Protein AF-A0A238BLJ9-F1 (afdb_monomer)

Organism: NCBI:txid387005

Nearest PDB structures (foldseek):
  8j5v-assembly1_A  TM=7.561E-01  e=6.982E-02  Pseudomonas putida

InterPro domains:
  IPR012338 Beta-lactamase/transpeptidase-like [G3DSA:3.40.710.10] (14-146)
  IPR052907 Beta-lactamase/esterase domain-containing protein [PTHR43319] (34-142)

Mean predicted aligned error: 8.75 Å

Structure (mmCIF, N/CA/C/O backbone):
data_AF-A0A238BLJ9-F1
#
_entry.id   AF-A0A238BLJ9-F1
#
loop_
_atom_site.group_PDB
_atom_site.id
_atom_site.type_symbol
_atom_site.label_atom_id
_atom_site.label_alt_id
_atom_site.label_comp_id
_atom_site.label_asym_id
_atom_site.label_entity_id
_atom_site.label_seq_id
_atom_site.pdbx_PDB_ins_code
_atom_site.Cartn_x
_atom_site.Cartn_y
_atom_site.Cartn_z
_atom_site.occupancy
_atom_site.B_iso_or_equiv
_atom_site.auth_seq_id
_atom_site.auth_comp_id
_atom_site.auth_asym_id
_atom_site.auth_atom_id
_atom_site.pdbx_PDB_model_num
ATOM 1 N N . MET A 1 1 ? -9.037 8.931 -10.409 1.00 35.78 1 MET A N 1
ATOM 2 C CA . MET A 1 1 ? -8.087 9.901 -11.003 1.00 35.78 1 MET A CA 1
ATOM 3 C C . MET A 1 1 ? -8.422 11.305 -10.537 1.00 35.78 1 MET A C 1
ATOM 5 O O . MET A 1 1 ? -7.551 11.908 -9.943 1.00 35.78 1 MET A O 1
ATOM 9 N N . LEU A 1 2 ? -9.664 11.771 -10.704 1.00 27.52 2 LEU A N 1
ATOM 10 C CA . LEU A 1 2 ? -10.089 13.078 -10.198 1.00 27.52 2 LEU A CA 1
ATOM 11 C C . LEU A 1 2 ? -10.015 13.160 -8.669 1.00 27.52 2 LEU A C 1
ATOM 13 O O . LEU A 1 2 ? -9.279 13.994 -8.208 1.00 27.52 2 LEU A O 1
ATOM 17 N N . GLU A 1 3 ? -10.591 12.246 -7.888 1.00 32.53 3 GLU A N 1
ATOM 18 C CA . GLU A 1 3 ? -10.580 12.318 -6.405 1.00 32.53 3 GLU A CA 1
ATOM 19 C C . GLU A 1 3 ? -9.177 12.398 -5.758 1.00 32.53 3 GLU A C 1
ATOM 21 O O . GLU A 1 3 ? -8.912 13.293 -4.966 1.00 32.53 3 GLU A O 1
ATOM 26 N N . PHE A 1 4 ? -8.232 11.523 -6.134 1.00 39.78 4 PHE A N 1
ATOM 27 C CA . PHE A 1 4 ? -6.847 11.562 -5.626 1.00 39.78 4 PHE A CA 1
ATOM 28 C C . PHE A 1 4 ? -6.090 12.803 -6.114 1.00 39.78 4 PHE A C 1
ATOM 30 O O . PHE A 1 4 ? -5.387 13.434 -5.337 1.00 39.78 4 PHE A O 1
ATOM 37 N N . ILE A 1 5 ? -6.269 13.193 -7.382 1.00 38.59 5 ILE A N 1
ATOM 38 C CA . ILE A 1 5 ? -5.694 14.436 -7.909 1.00 38.59 5 ILE A CA 1
ATOM 39 C C . ILE A 1 5 ? -6.355 15.647 -7.246 1.00 38.59 5 ILE A C 1
ATOM 41 O O . ILE A 1 5 ? -5.653 16.585 -6.947 1.00 38.59 5 ILE A O 1
ATOM 45 N N . TYR A 1 6 ? -7.646 15.635 -6.927 1.00 38.16 6 TYR A N 1
ATOM 46 C CA . TYR A 1 6 ? -8.362 16.714 -6.244 1.00 38.16 6 TYR A CA 1
ATOM 47 C C . TYR A 1 6 ? -7.928 16.834 -4.787 1.00 38.16 6 TYR A C 1
ATOM 49 O O . TYR A 1 6 ? -7.754 17.946 -4.307 1.00 38.16 6 TYR A O 1
ATOM 57 N N . HIS A 1 7 ? -7.687 15.719 -4.098 1.00 42.75 7 HIS A N 1
ATOM 58 C CA . HIS A 1 7 ? -7.166 15.737 -2.733 1.00 42.75 7 HIS A CA 1
ATOM 59 C C . HIS A 1 7 ? -5.691 16.174 -2.681 1.00 42.75 7 HIS A C 1
ATOM 61 O O . HIS A 1 7 ? -5.266 16.789 -1.708 1.00 42.75 7 HIS A O 1
ATOM 67 N N . PHE A 1 8 ? -4.925 15.885 -3.738 1.00 38.62 8 PHE A N 1
ATOM 68 C CA . PHE A 1 8 ? -3.507 16.234 -3.885 1.00 38.62 8 PHE A CA 1
ATOM 69 C C . PHE A 1 8 ? -3.300 17.667 -4.436 1.00 38.62 8 PHE A C 1
ATOM 71 O O . PHE A 1 8 ? -2.389 18.378 -4.020 1.00 38.62 8 PHE A O 1
ATOM 78 N N . VAL A 1 9 ? -4.172 18.131 -5.341 1.00 39.28 9 VAL A N 1
ATOM 79 C CA . VAL A 1 9 ? -4.221 19.492 -5.921 1.00 39.28 9 VAL A CA 1
ATOM 80 C C . VAL A 1 9 ? -4.888 20.466 -4.950 1.00 39.28 9 VAL A C 1
ATOM 82 O O . VAL A 1 9 ? -4.384 21.566 -4.745 1.00 39.28 9 VAL A O 1
ATOM 85 N N . GLY A 1 10 ? -5.997 20.066 -4.324 1.00 39.25 10 GLY A N 1
ATOM 86 C CA . GLY A 1 10 ? -6.790 20.897 -3.414 1.00 39.25 10 GLY A CA 1
ATOM 87 C C . GLY A 1 10 ? -6.125 21.163 -2.063 1.00 39.25 10 GLY A C 1
ATOM 88 O O . GLY A 1 10 ? -6.484 22.124 -1.393 1.00 39.25 10 GLY A O 1
ATOM 89 N N . SER A 1 11 ? -5.121 20.367 -1.679 1.00 49.69 11 SER A N 1
ATOM 90 C CA . SER A 1 11 ? -4.314 20.582 -0.471 1.00 49.69 11 SER A CA 1
ATOM 91 C C . SER A 1 11 ? -3.152 21.569 -0.667 1.00 49.69 11 SER A C 1
ATOM 93 O O . SER A 1 11 ? -2.388 21.796 0.268 1.00 49.69 11 SER A O 1
ATOM 95 N N . GLY A 1 12 ? -2.960 22.118 -1.878 1.00 43.06 12 GLY A N 1
ATOM 96 C CA . GLY A 1 12 ? -1.780 22.925 -2.225 1.00 43.06 12 GLY A CA 1
ATOM 97 C C . GLY A 1 12 ? -0.482 22.111 -2.345 1.00 43.06 12 GLY A C 1
ATOM 98 O O . GLY A 1 12 ? 0.567 22.658 -2.687 1.00 43.06 12 GLY A O 1
ATOM 99 N N . GLN A 1 13 ? -0.542 20.791 -2.131 1.00 49.66 13 GLN A N 1
ATOM 100 C CA . GLN A 1 13 ? 0.622 19.910 -2.167 1.00 49.66 13 GLN A CA 1
ATOM 101 C C . GLN A 1 13 ? 1.120 19.627 -3.581 1.00 49.66 13 GLN A C 1
ATOM 103 O O . GLN A 1 13 ? 2.263 19.222 -3.715 1.00 49.66 13 GLN A O 1
ATOM 108 N N . VAL A 1 14 ? 0.336 19.870 -4.638 1.00 44.25 14 VAL A N 1
ATOM 109 C CA . VAL A 1 14 ? 0.861 19.807 -6.013 1.00 44.25 14 VAL A CA 1
ATOM 110 C C . VAL A 1 14 ? 1.875 20.903 -6.268 1.00 44.25 14 VAL A C 1
ATOM 112 O O . VAL A 1 14 ? 2.898 20.591 -6.854 1.00 44.25 14 VAL A O 1
ATOM 115 N N . PHE A 1 15 ? 1.652 22.136 -5.801 1.00 43.22 15 PHE A N 1
ATOM 116 C CA . PHE A 1 15 ? 2.643 23.195 -5.982 1.00 43.22 15 PHE A CA 1
ATOM 117 C C . PHE A 1 15 ? 3.881 22.911 -5.136 1.00 43.22 15 PHE A C 1
ATOM 119 O O . PHE A 1 15 ? 4.967 22.959 -5.677 1.00 43.22 15 PHE A O 1
ATOM 126 N N . GLU A 1 16 ? 3.746 22.494 -3.874 1.00 43.78 16 GLU A N 1
ATOM 127 C CA . GLU A 1 16 ? 4.885 22.040 -3.055 1.00 43.78 16 GLU A CA 1
ATOM 128 C C . GLU A 1 16 ? 5.606 20.832 -3.667 1.00 43.78 16 GLU A C 1
ATOM 130 O O . GLU A 1 16 ? 6.827 20.841 -3.748 1.00 43.78 16 GLU A O 1
ATOM 135 N N . PHE A 1 17 ? 4.886 19.818 -4.153 1.00 46.88 17 PHE A N 1
ATOM 136 C CA . PHE A 1 17 ? 5.462 18.642 -4.799 1.00 46.88 17 PHE A CA 1
ATOM 137 C C . PHE A 1 17 ? 6.161 19.038 -6.090 1.00 46.88 17 PHE A C 1
ATOM 139 O O . PHE A 1 17 ? 7.315 18.687 -6.235 1.00 46.88 17 PHE A O 1
ATOM 146 N N . THR A 1 18 ? 5.549 19.814 -6.992 1.00 46.19 18 THR A N 1
ATOM 147 C CA . THR A 1 18 ? 6.181 20.241 -8.251 1.00 46.19 18 THR A CA 1
ATOM 148 C C . THR A 1 18 ? 7.288 21.272 -8.036 1.00 46.19 18 THR A C 1
ATOM 150 O O . THR A 1 18 ? 8.287 21.215 -8.735 1.00 46.19 18 THR A O 1
ATOM 153 N N . TRP A 1 19 ? 7.167 22.178 -7.064 1.00 42.72 19 TRP A N 1
ATOM 154 C CA . TRP A 1 19 ? 8.144 23.225 -6.728 1.00 42.72 19 TRP A CA 1
ATOM 155 C C . TRP A 1 19 ? 9.354 22.654 -5.983 1.00 42.72 19 TRP A C 1
ATOM 157 O O . TRP A 1 19 ? 10.489 22.880 -6.403 1.00 42.72 19 TRP A O 1
ATOM 167 N N . HIS A 1 20 ? 9.144 21.799 -4.973 1.00 46.34 20 HIS A N 1
ATOM 168 C CA . HIS A 1 20 ? 10.217 20.974 -4.406 1.00 46.34 20 HIS A CA 1
ATOM 169 C C . HIS A 1 20 ? 10.755 19.970 -5.424 1.00 46.34 20 HIS A C 1
ATOM 171 O O . HIS A 1 20 ? 11.937 19.633 -5.363 1.00 46.34 20 HIS A O 1
ATOM 177 N N . CYS A 1 21 ? 9.932 19.557 -6.397 1.00 46.94 21 CYS A N 1
ATOM 178 C CA . CYS A 1 21 ? 10.388 18.753 -7.518 1.00 46.94 21 CYS A CA 1
ATOM 179 C C . CYS A 1 21 ? 11.174 19.540 -8.589 1.00 46.94 21 CYS A C 1
ATOM 181 O O . CYS A 1 21 ? 11.812 18.943 -9.453 1.00 46.94 21 CYS A O 1
ATOM 183 N N . SER A 1 22 ? 11.159 20.869 -8.553 1.00 44.16 22 SER A N 1
ATOM 184 C CA . SER A 1 22 ? 11.834 21.707 -9.553 1.00 44.16 22 SER A CA 1
ATOM 185 C C . SER A 1 22 ? 13.120 22.334 -9.013 1.00 44.16 22 SER A C 1
ATOM 187 O O . SER A 1 22 ? 14.009 22.677 -9.788 1.00 44.16 22 SER A O 1
ATOM 189 N N . ILE A 1 23 ? 13.254 22.466 -7.689 1.00 51.28 23 ILE A N 1
ATOM 190 C CA . ILE A 1 23 ? 14.384 23.151 -7.055 1.00 51.28 23 ILE A CA 1
ATOM 191 C C . ILE A 1 23 ? 15.409 22.122 -6.563 1.00 51.28 23 ILE A C 1
ATOM 193 O O . ILE A 1 23 ? 15.264 21.441 -5.548 1.00 51.28 23 ILE A O 1
ATOM 197 N N . SER A 1 24 ? 16.464 22.008 -7.360 1.00 53.12 24 SER A N 1
ATOM 198 C CA . SER A 1 24 ? 17.632 21.149 -7.218 1.00 53.12 24 SER A CA 1
ATOM 199 C C . SER A 1 24 ? 18.274 21.165 -5.820 1.00 53.12 24 SER A C 1
ATOM 201 O O . SER A 1 24 ? 18.918 22.141 -5.448 1.00 53.12 24 SER A O 1
ATOM 203 N N . TRP A 1 25 ? 18.144 20.048 -5.093 1.00 41.91 25 TRP A N 1
ATOM 204 C CA . TRP A 1 25 ? 19.128 19.457 -4.153 1.00 41.91 25 TRP A CA 1
ATOM 205 C C . TRP A 1 25 ? 18.571 18.158 -3.525 1.00 41.91 25 TRP A C 1
ATOM 207 O O . TRP A 1 25 ? 19.319 17.230 -3.232 1.00 41.91 25 TRP A O 1
ATOM 217 N N . PHE A 1 26 ? 17.241 18.048 -3.398 1.00 48.31 26 PHE A N 1
ATOM 218 C CA . PHE A 1 26 ? 16.541 16.958 -2.692 1.00 48.31 26 PHE A CA 1
ATOM 219 C C . PHE A 1 26 ? 16.329 15.652 -3.490 1.00 48.31 26 PHE A C 1
ATOM 221 O O . PHE A 1 26 ? 16.014 14.616 -2.912 1.00 48.31 26 PHE A O 1
ATOM 228 N N . PHE A 1 27 ? 16.550 15.645 -4.805 1.00 58.50 27 PHE A N 1
ATOM 229 C CA . PHE A 1 27 ? 16.214 14.503 -5.670 1.00 58.50 27 PHE A CA 1
ATOM 230 C C . PHE A 1 27 ? 17.138 13.310 -5.633 1.00 58.50 27 PHE A C 1
ATOM 232 O O . PHE A 1 27 ? 16.796 12.265 -6.188 1.00 58.50 27 PHE A O 1
ATOM 239 N N . ARG A 1 28 ? 18.331 13.458 -5.061 1.00 64.81 28 ARG A N 1
ATOM 240 C CA . ARG A 1 28 ? 19.365 12.444 -5.227 1.00 64.81 28 ARG A CA 1
ATOM 241 C C . ARG A 1 28 ? 18.893 11.093 -4.697 1.00 64.81 28 ARG A C 1
ATOM 243 O O . ARG A 1 28 ? 19.062 10.102 -5.394 1.00 64.81 28 ARG A O 1
ATOM 250 N N . GLU A 1 29 ? 18.252 11.059 -3.532 1.00 80.75 29 GLU A N 1
ATOM 251 C CA . GLU A 1 29 ? 17.821 9.802 -2.911 1.00 80.75 29 GLU A CA 1
ATOM 252 C C . GLU A 1 29 ? 16.541 9.233 -3.533 1.00 80.75 29 GLU A C 1
ATOM 254 O O . GLU A 1 29 ? 16.497 8.032 -3.792 1.00 80.75 29 GLU A O 1
ATOM 259 N N . PHE A 1 30 ? 15.548 10.064 -3.878 1.00 81.81 30 PHE A N 1
ATOM 260 C CA . PHE A 1 30 ? 14.359 9.594 -4.602 1.00 81.81 30 PHE A CA 1
ATOM 261 C C . PHE A 1 30 ? 14.736 9.000 -5.961 1.00 81.81 30 PHE A C 1
ATOM 263 O O . PHE A 1 30 ? 14.421 7.854 -6.268 1.00 81.81 30 PHE A O 1
ATOM 270 N N . HIS A 1 31 ? 15.496 9.756 -6.754 1.00 82.69 31 HIS A N 1
ATOM 271 C CA . HIS A 1 31 ? 15.934 9.332 -8.076 1.00 82.69 31 HIS A CA 1
ATOM 272 C C . HIS A 1 31 ? 16.853 8.104 -8.007 1.00 82.69 31 HIS A C 1
ATOM 274 O O . HIS A 1 31 ? 16.745 7.209 -8.843 1.00 82.69 31 HIS A O 1
ATOM 280 N N . LYS A 1 32 ? 17.758 8.024 -7.019 1.00 86.94 32 LYS A N 1
ATOM 281 C CA . LYS A 1 32 ? 18.550 6.806 -6.772 1.00 86.94 32 LYS A CA 1
ATOM 282 C C . LYS A 1 32 ? 17.649 5.614 -6.466 1.00 86.94 32 LYS A C 1
ATOM 284 O O . LYS A 1 32 ? 17.858 4.559 -7.050 1.00 86.94 32 LYS A O 1
ATOM 289 N N . SER A 1 33 ? 16.652 5.792 -5.602 1.00 86.81 33 SER A N 1
ATOM 290 C CA . SER A 1 33 ? 15.743 4.717 -5.184 1.00 86.81 33 SER A CA 1
ATOM 291 C C . SER A 1 33 ? 14.879 4.213 -6.337 1.00 86.81 33 SER A C 1
ATOM 293 O O . SER A 1 33 ? 14.652 3.018 -6.449 1.00 86.81 33 SER A O 1
ATOM 295 N N . LEU A 1 34 ? 14.464 5.093 -7.253 1.00 87.56 34 LEU A N 1
ATOM 296 C CA . LEU A 1 34 ? 13.739 4.686 -8.461 1.00 87.56 34 LEU A CA 1
ATOM 297 C C . LEU A 1 34 ? 14.618 3.960 -9.497 1.00 87.56 34 LEU A C 1
ATOM 299 O O . LEU A 1 34 ? 14.088 3.285 -10.379 1.00 87.56 34 LEU A O 1
ATOM 303 N N . ARG A 1 35 ? 15.946 4.119 -9.421 1.00 88.88 35 ARG A N 1
ATOM 304 C CA . ARG A 1 35 ? 16.914 3.555 -10.376 1.00 88.88 35 ARG A CA 1
ATOM 305 C C . ARG A 1 35 ? 17.633 2.306 -9.863 1.00 88.88 35 ARG A C 1
ATOM 307 O O . ARG A 1 35 ? 18.244 1.593 -10.656 1.00 88.88 35 ARG A O 1
ATOM 314 N N . TYR A 1 36 ? 17.645 2.077 -8.555 1.00 88.00 36 TYR A N 1
ATOM 315 C CA . TYR A 1 36 ? 18.423 1.017 -7.924 1.00 88.00 36 TYR A CA 1
ATOM 316 C C . TYR A 1 36 ? 17.512 -0.065 -7.316 1.00 88.00 36 TYR A C 1
ATOM 318 O O . TYR A 1 36 ? 16.591 0.281 -6.582 1.00 88.00 36 TYR A O 1
ATOM 326 N N . PRO A 1 37 ? 17.799 -1.362 -7.534 1.00 90.94 37 PRO A N 1
ATOM 327 C CA . PRO A 1 37 ? 18.839 -1.887 -8.418 1.00 90.94 37 PRO A CA 1
ATOM 328 C C . PRO A 1 37 ? 18.477 -1.683 -9.897 1.00 90.94 37 PRO A C 1
ATOM 330 O O . PRO A 1 37 ? 17.307 -1.574 -10.251 1.00 90.94 37 PRO A O 1
ATOM 333 N N . LEU A 1 38 ? 19.486 -1.644 -10.776 1.00 89.69 38 LEU A N 1
ATOM 334 C CA . LEU A 1 38 ? 19.289 -1.311 -12.198 1.00 89.69 38 LEU A CA 1
ATOM 335 C C . LEU A 1 38 ? 18.277 -2.226 -12.904 1.00 89.69 38 LEU A C 1
ATOM 337 O O . LEU A 1 38 ? 17.514 -1.754 -13.742 1.00 89.69 38 LEU A O 1
ATOM 341 N N . TRP A 1 39 ? 18.235 -3.505 -12.532 1.00 90.25 39 TRP A N 1
ATOM 342 C CA . TRP A 1 39 ? 17.309 -4.489 -13.095 1.00 90.25 39 TRP A CA 1
ATOM 343 C C . TRP A 1 39 ? 15.855 -4.335 -12.600 1.00 90.25 39 TRP A C 1
ATOM 345 O O . TRP A 1 39 ? 14.965 -4.944 -13.178 1.00 90.25 39 TRP A O 1
ATOM 355 N N . LEU A 1 40 ? 15.597 -3.487 -11.591 1.00 91.62 40 LEU A N 1
ATOM 356 C CA . LEU A 1 40 ? 14.260 -3.080 -11.118 1.00 91.62 40 LEU A CA 1
ATOM 357 C C . LEU A 1 40 ? 13.972 -1.586 -11.344 1.00 91.62 40 LEU A C 1
ATOM 359 O O . LEU A 1 40 ? 12.993 -1.049 -10.830 1.00 91.62 40 LEU A O 1
ATOM 363 N N . SER A 1 41 ? 14.814 -0.892 -12.109 1.00 92.25 41 SER A N 1
ATOM 364 C CA . SER A 1 41 ? 14.698 0.551 -12.319 1.00 92.25 41 SER A CA 1
ATOM 365 C C . SER A 1 41 ? 13.398 0.925 -13.040 1.00 92.25 41 SER A C 1
ATOM 367 O O . SER A 1 41 ? 13.229 0.648 -14.227 1.00 92.25 41 SER A O 1
ATOM 369 N N . VAL A 1 42 ? 12.499 1.629 -12.346 1.00 88.25 42 VAL A N 1
ATOM 370 C CA . VAL A 1 42 ? 11.200 2.074 -12.892 1.00 88.25 42 VAL A CA 1
ATOM 371 C C . VAL A 1 42 ? 11.299 3.34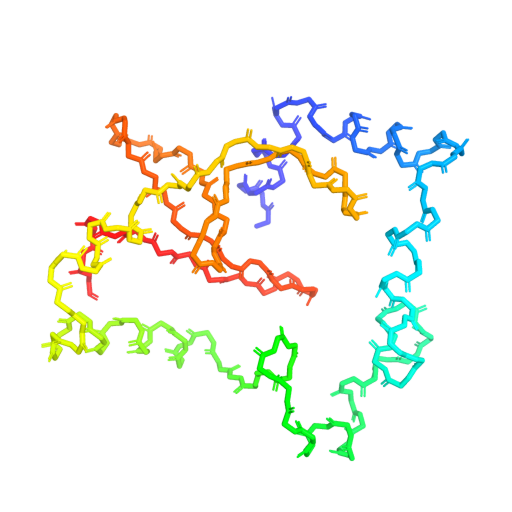3 -13.742 1.00 88.25 42 VAL A C 1
ATOM 373 O O . VAL A 1 42 ? 10.324 3.742 -14.372 1.00 88.25 42 VAL A O 1
ATOM 376 N N . ILE A 1 43 ? 12.480 3.966 -13.769 1.00 86.62 43 ILE A N 1
ATOM 377 C CA . ILE A 1 43 ? 12.809 5.121 -14.620 1.00 86.62 43 ILE A CA 1
ATOM 378 C C . ILE A 1 43 ? 13.649 4.732 -15.848 1.00 86.62 43 ILE A C 1
ATOM 380 O O . ILE A 1 43 ? 14.162 5.600 -16.555 1.00 86.62 43 ILE A O 1
ATOM 384 N N . SER A 1 44 ? 13.835 3.433 -16.091 1.00 85.44 44 SER A N 1
ATOM 385 C CA . SER A 1 44 ? 14.465 2.928 -17.313 1.00 85.44 44 SER A CA 1
ATOM 386 C C . SER A 1 44 ? 13.565 3.140 -18.535 1.00 85.44 44 SER A C 1
ATOM 388 O O . SER A 1 44 ? 12.359 3.335 -18.408 1.00 85.44 44 SER A O 1
ATOM 390 N N . ARG A 1 45 ? 14.148 3.083 -19.743 1.00 84.50 45 ARG A N 1
ATOM 391 C CA . ARG A 1 45 ? 13.380 3.174 -21.002 1.00 84.50 45 ARG A CA 1
ATOM 392 C C . ARG A 1 45 ? 12.332 2.071 -21.135 1.00 84.50 45 ARG A C 1
ATOM 394 O O . ARG A 1 45 ? 11.257 2.314 -21.668 1.00 84.50 45 ARG A O 1
ATOM 401 N N . GLU A 1 46 ? 12.663 0.878 -20.661 1.00 87.25 46 GLU A N 1
ATOM 402 C CA . GLU A 1 46 ? 11.782 -0.282 -20.666 1.00 87.25 46 GLU A CA 1
ATOM 403 C C . GLU A 1 46 ? 11.349 -0.598 -19.238 1.00 87.25 46 GLU A C 1
ATOM 405 O O . GLU A 1 46 ? 12.141 -0.486 -18.300 1.00 87.25 46 GLU A O 1
ATOM 410 N N . MET A 1 47 ? 10.083 -0.989 -19.075 1.00 89.38 47 MET A N 1
ATOM 411 C CA . MET A 1 47 ? 9.549 -1.386 -17.776 1.00 89.38 47 MET A CA 1
ATOM 412 C C . MET A 1 47 ? 10.159 -2.740 -17.375 1.00 89.38 47 MET A C 1
ATOM 414 O O . MET A 1 47 ? 9.838 -3.740 -18.023 1.00 89.38 47 MET A O 1
ATOM 418 N N . PRO A 1 48 ? 10.984 -2.818 -16.311 1.00 91.56 48 PRO A N 1
ATOM 419 C CA . PRO A 1 48 ? 11.699 -4.047 -15.948 1.00 91.56 48 PRO A CA 1
ATOM 420 C C . PRO A 1 48 ? 10.749 -5.207 -15.635 1.00 91.56 48 PRO A C 1
ATOM 422 O O . PRO A 1 48 ? 11.034 -6.356 -15.952 1.00 91.56 48 PRO A O 1
ATOM 425 N N . TYR A 1 49 ? 9.562 -4.896 -15.109 1.00 90.94 49 TYR A N 1
ATOM 426 C CA . TYR A 1 49 ? 8.514 -5.866 -14.791 1.00 90.94 49 TYR A CA 1
ATOM 427 C C . TYR A 1 49 ? 7.864 -6.513 -16.021 1.00 90.94 49 TYR A C 1
ATOM 429 O O . TYR A 1 49 ? 6.953 -7.323 -15.865 1.00 90.94 49 TYR A O 1
ATOM 437 N N . ASN A 1 50 ? 8.275 -6.159 -17.242 1.00 91.62 50 ASN A N 1
ATOM 438 C CA . ASN A 1 50 ? 7.877 -6.866 -18.458 1.00 91.62 50 ASN A CA 1
ATOM 439 C C . ASN A 1 50 ? 8.794 -8.045 -18.803 1.00 91.62 50 ASN A C 1
ATOM 441 O O . ASN A 1 50 ? 8.385 -8.886 -19.599 1.00 91.62 50 ASN A O 1
ATOM 445 N N . ASN A 1 51 ? 9.975 -8.144 -18.187 1.00 93.94 51 ASN A N 1
ATOM 446 C CA . ASN A 1 51 ? 10.867 -9.289 -18.345 1.00 93.94 51 ASN A CA 1
ATOM 447 C C . ASN A 1 51 ? 10.369 -10.480 -17.486 1.00 93.94 51 ASN A C 1
ATOM 449 O O . ASN A 1 51 ? 10.236 -10.318 -16.270 1.00 93.94 51 ASN A O 1
ATOM 453 N N . PRO A 1 52 ? 10.101 -11.667 -18.071 1.00 94.38 52 PRO A N 1
ATOM 454 C CA . PRO A 1 52 ? 9.737 -12.876 -17.327 1.00 94.38 52 PRO A CA 1
ATOM 455 C C . PRO A 1 52 ? 10.736 -13.263 -16.231 1.00 94.38 52 PRO A C 1
ATOM 457 O O . PRO A 1 52 ? 10.307 -13.552 -15.121 1.00 94.38 52 PRO A O 1
ATOM 460 N N . GLU A 1 53 ? 12.042 -13.158 -16.487 1.00 94.06 53 GLU A N 1
ATOM 461 C CA . GLU A 1 53 ? 13.085 -13.487 -15.501 1.00 94.06 53 GLU A CA 1
ATOM 462 C C . GLU A 1 53 ? 12.989 -12.587 -14.262 1.00 94.06 53 GLU A C 1
ATOM 464 O O . GLU A 1 53 ? 13.195 -13.023 -13.134 1.00 94.06 53 GLU A O 1
ATOM 469 N N . VAL A 1 54 ? 12.609 -11.318 -14.457 1.00 94.25 54 VAL A N 1
ATOM 470 C CA . VAL A 1 54 ? 12.375 -10.379 -13.352 1.00 94.25 54 VAL A CA 1
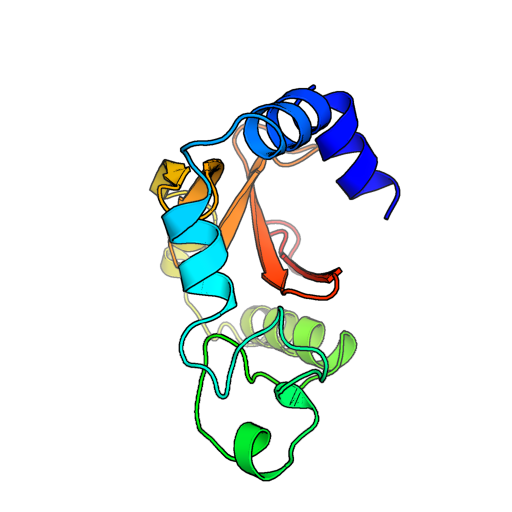ATOM 471 C C . VAL A 1 54 ? 11.114 -10.754 -12.575 1.00 94.25 54 VAL A C 1
ATOM 473 O O . VAL A 1 54 ? 11.098 -10.587 -11.363 1.00 94.25 54 VAL A O 1
ATOM 476 N N . ARG A 1 55 ? 10.066 -11.261 -13.238 1.00 93.69 55 ARG A N 1
ATOM 477 C CA . ARG A 1 55 ? 8.804 -11.670 -12.589 1.00 93.69 55 ARG A CA 1
ATOM 478 C C . ARG A 1 55 ? 8.929 -12.956 -11.776 1.00 93.69 55 ARG A C 1
ATOM 480 O O . ARG A 1 55 ? 8.153 -13.136 -10.846 1.00 93.69 55 ARG A O 1
ATOM 487 N N . GLU A 1 56 ? 9.854 -13.836 -12.143 1.00 93.31 56 GLU A N 1
ATOM 488 C CA . GLU A 1 56 ? 10.103 -15.100 -11.438 1.00 93.31 56 GLU A CA 1
ATOM 489 C C . GLU A 1 56 ? 10.820 -14.897 -10.095 1.00 93.31 56 GLU A C 1
ATOM 491 O O . GLU A 1 56 ? 10.770 -15.767 -9.228 1.00 93.31 56 GLU A O 1
ATOM 496 N N . MET A 1 57 ? 11.446 -13.736 -9.889 1.00 93.00 57 MET A N 1
ATOM 497 C CA . MET A 1 57 ? 12.098 -13.399 -8.628 1.00 93.00 57 MET A CA 1
ATOM 498 C C . MET A 1 57 ? 11.083 -13.152 -7.506 1.00 93.00 57 MET A C 1
ATOM 500 O O . MET A 1 57 ? 10.102 -12.423 -7.663 1.00 93.00 57 MET A O 1
ATOM 504 N N . GLU A 1 58 ? 11.368 -13.671 -6.314 1.00 91.25 58 GLU A N 1
ATOM 505 C CA . GLU A 1 58 ? 10.560 -13.388 -5.129 1.00 91.25 58 GLU A CA 1
ATOM 506 C C . GLU A 1 58 ? 10.876 -11.988 -4.577 1.00 91.25 58 GLU A C 1
ATOM 508 O O . GLU A 1 58 ? 11.899 -11.758 -3.931 1.00 91.25 58 GLU A O 1
ATOM 513 N N . ASN A 1 59 ? 9.983 -11.023 -4.821 1.00 91.94 59 ASN A N 1
ATOM 514 C CA . ASN A 1 59 ? 10.051 -9.699 -4.201 1.00 91.94 59 ASN A CA 1
ATOM 515 C C . ASN A 1 59 ? 8.656 -9.192 -3.815 1.00 91.94 59 ASN A C 1
ATOM 517 O O . ASN A 1 59 ? 7.896 -8.679 -4.641 1.00 91.94 59 ASN A O 1
ATOM 521 N N . VAL A 1 60 ? 8.356 -9.280 -2.520 1.00 92.19 60 VAL A N 1
ATOM 522 C CA . VAL A 1 60 ? 7.050 -8.919 -1.947 1.00 92.19 60 VAL A CA 1
ATOM 523 C C . VAL A 1 60 ? 6.738 -7.419 -1.990 1.00 92.19 60 VAL A C 1
ATOM 525 O O . VAL A 1 60 ? 5.586 -7.044 -1.798 1.00 92.19 60 VAL A O 1
ATOM 528 N N . ALA A 1 61 ? 7.726 -6.557 -2.254 1.00 90.25 61 ALA A N 1
ATOM 529 C CA . ALA A 1 61 ? 7.524 -5.110 -2.278 1.00 90.25 61 ALA A CA 1
ATOM 530 C C . ALA A 1 61 ? 6.982 -4.592 -3.622 1.00 90.25 61 ALA A C 1
ATOM 532 O O . ALA A 1 61 ? 6.263 -3.595 -3.635 1.00 90.25 61 ALA A O 1
ATOM 533 N N . VAL A 1 62 ? 7.340 -5.224 -4.751 1.00 90.31 62 VAL A N 1
ATOM 534 C CA . VAL A 1 62 ? 7.055 -4.666 -6.094 1.00 90.31 62 VAL A CA 1
ATOM 535 C C . VAL A 1 62 ? 6.620 -5.678 -7.161 1.00 90.31 62 VAL A C 1
ATOM 537 O O . VAL A 1 62 ? 6.089 -5.255 -8.184 1.00 90.31 62 VAL A O 1
ATOM 540 N N . LEU A 1 63 ? 6.806 -6.990 -6.956 1.00 93.56 63 LEU A N 1
ATOM 541 C CA . LEU A 1 63 ? 6.518 -8.020 -7.973 1.00 93.56 63 LEU A CA 1
ATOM 542 C C . LEU A 1 63 ? 5.187 -8.756 -7.759 1.00 93.56 63 LEU A C 1
ATOM 544 O O . LEU A 1 63 ? 4.929 -9.777 -8.390 1.00 93.56 63 LEU A O 1
ATOM 548 N N . GLY A 1 64 ? 4.312 -8.244 -6.892 1.00 91.94 64 GLY A N 1
ATOM 549 C CA . GLY A 1 64 ? 2.969 -8.796 -6.727 1.00 91.94 64 GLY A CA 1
ATOM 550 C C . GLY A 1 64 ? 2.150 -8.665 -8.016 1.00 91.94 64 GLY A C 1
ATOM 551 O O . GLY A 1 64 ? 1.821 -7.557 -8.435 1.00 91.94 64 GLY A O 1
ATOM 552 N N . ILE A 1 65 ? 1.785 -9.793 -8.631 1.00 92.06 65 ILE A N 1
ATOM 553 C CA . ILE A 1 65 ? 0.922 -9.831 -9.818 1.00 92.06 65 ILE A CA 1
ATOM 554 C C . ILE A 1 65 ? -0.477 -10.273 -9.397 1.00 92.06 65 ILE A C 1
ATOM 556 O O . ILE A 1 65 ? -0.669 -11.337 -8.813 1.00 92.06 65 ILE A O 1
ATOM 560 N N . GLY A 1 66 ? -1.479 -9.461 -9.722 1.00 92.62 66 GLY A N 1
ATOM 561 C CA . GLY A 1 66 ? -2.863 -9.766 -9.396 1.00 92.62 66 GLY A CA 1
ATOM 562 C C . GLY A 1 66 ? -3.854 -8.907 -10.166 1.00 92.62 66 GLY A C 1
ATOM 563 O O . GLY A 1 66 ? -3.494 -7.994 -10.906 1.00 92.62 66 GLY A O 1
ATOM 564 N N . THR A 1 67 ? -5.136 -9.207 -9.980 1.00 96.38 67 THR A N 1
ATOM 565 C CA . THR A 1 67 ? -6.237 -8.393 -10.505 1.00 96.38 67 THR A CA 1
ATOM 566 C C . THR A 1 67 ? -6.841 -7.556 -9.385 1.00 96.38 67 THR A C 1
ATOM 568 O O . THR A 1 67 ? -6.794 -7.950 -8.219 1.00 96.38 67 THR A O 1
ATOM 571 N N . ALA A 1 68 ? -7.491 -6.440 -9.727 1.00 95.81 68 ALA A N 1
ATOM 572 C CA . ALA A 1 68 ? -8.216 -5.629 -8.744 1.00 95.81 68 ALA A CA 1
ATOM 573 C C . ALA A 1 68 ? -9.249 -6.461 -7.957 1.00 95.81 68 ALA A C 1
ATOM 575 O O . ALA A 1 68 ? -9.361 -6.337 -6.740 1.00 95.81 68 ALA A O 1
ATOM 576 N N . ARG A 1 69 ? -9.951 -7.376 -8.645 1.00 96.38 69 ARG A N 1
ATOM 577 C CA . ARG A 1 69 ? -10.898 -8.314 -8.026 1.00 96.38 69 ARG A CA 1
ATOM 578 C C . ARG A 1 69 ? -10.202 -9.282 -7.071 1.00 96.38 69 ARG A C 1
ATOM 580 O O . ARG A 1 69 ? -10.708 -9.516 -5.982 1.00 96.38 69 ARG A O 1
ATOM 587 N N . GLY A 1 70 ? -9.061 -9.840 -7.474 1.00 96.56 70 GLY A N 1
ATOM 588 C CA . GLY A 1 70 ? -8.271 -10.735 -6.631 1.00 96.56 70 GLY A CA 1
ATOM 589 C C . GLY A 1 70 ? -7.828 -10.049 -5.342 1.00 96.56 70 GLY A C 1
ATOM 590 O O . GLY A 1 70 ? -8.045 -10.586 -4.262 1.00 96.56 70 GLY A O 1
ATOM 591 N N . LEU A 1 71 ? -7.303 -8.826 -5.448 1.00 94.25 71 LEU A N 1
ATOM 592 C CA . LEU A 1 71 ? -6.846 -8.065 -4.288 1.00 94.25 71 LEU A CA 1
ATOM 593 C C . LEU A 1 71 ? -8.002 -7.694 -3.343 1.00 94.25 71 LEU A C 1
ATOM 595 O O . LEU A 1 71 ? -7.885 -7.872 -2.133 1.00 94.25 71 LEU A O 1
ATOM 599 N N . ALA A 1 72 ? -9.151 -7.272 -3.883 1.00 94.38 72 ALA A N 1
ATOM 600 C CA . ALA A 1 72 ? -10.356 -7.036 -3.08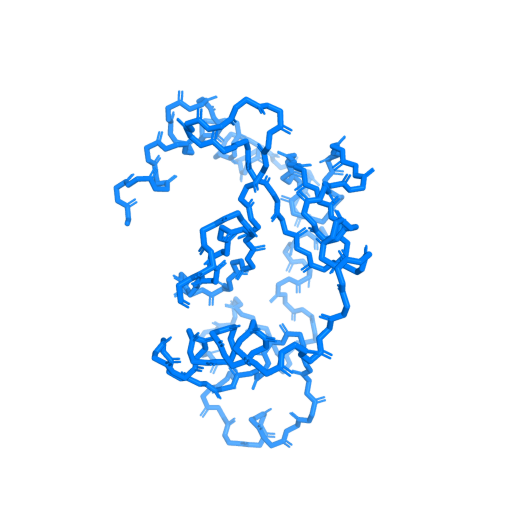3 1.00 94.38 72 ALA A CA 1
ATOM 601 C C . ALA A 1 72 ? -10.854 -8.319 -2.386 1.00 94.38 72 ALA A C 1
ATOM 603 O O . ALA A 1 72 ? -11.220 -8.293 -1.209 1.00 94.38 72 ALA A O 1
ATOM 604 N N . ASN A 1 73 ? -10.817 -9.459 -3.084 1.00 95.25 73 ASN A N 1
ATOM 605 C CA . ASN A 1 73 ? -11.210 -10.753 -2.525 1.00 95.25 73 ASN A CA 1
ATOM 606 C C . ASN A 1 73 ? -10.293 -11.201 -1.383 1.00 95.25 73 ASN A C 1
ATOM 608 O O . ASN A 1 73 ? -10.789 -11.818 -0.443 1.00 95.25 73 ASN A O 1
ATOM 612 N N . VAL A 1 74 ? -8.990 -10.898 -1.433 1.00 94.06 74 VAL A N 1
ATOM 613 C CA . VAL A 1 74 ? -8.060 -11.191 -0.329 1.00 94.06 74 VAL A CA 1
ATOM 614 C C . VAL A 1 74 ? -8.525 -10.488 0.943 1.00 94.06 74 VAL A C 1
ATOM 616 O O . VAL A 1 74 ? -8.741 -11.152 1.955 1.00 94.06 74 VAL A O 1
ATOM 619 N N . ILE A 1 75 ? -8.771 -9.177 0.879 1.00 92.94 75 ILE A N 1
ATOM 620 C CA . ILE A 1 75 ? -9.215 -8.399 2.045 1.00 92.94 75 ILE A CA 1
ATOM 621 C C . ILE A 1 75 ? -10.581 -8.886 2.551 1.00 92.94 75 ILE A C 1
ATOM 623 O O . ILE A 1 75 ? -10.730 -9.164 3.741 1.00 92.94 75 ILE A O 1
ATOM 627 N N . SER A 1 76 ? -11.548 -9.101 1.651 1.00 93.31 76 SER A N 1
ATOM 628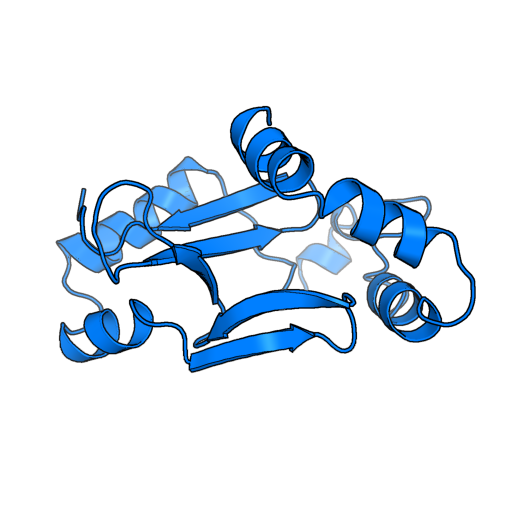 C CA . SER A 1 76 ? -12.869 -9.627 2.031 1.00 93.31 76 SER A CA 1
ATOM 629 C C . SER A 1 76 ? -12.773 -11.025 2.661 1.00 93.31 76 SER A C 1
ATOM 631 O O . SER A 1 76 ? -13.494 -11.335 3.608 1.00 93.31 76 SER A O 1
ATOM 633 N N . THR A 1 77 ? -11.844 -11.871 2.200 1.00 94.81 77 THR A N 1
ATOM 634 C C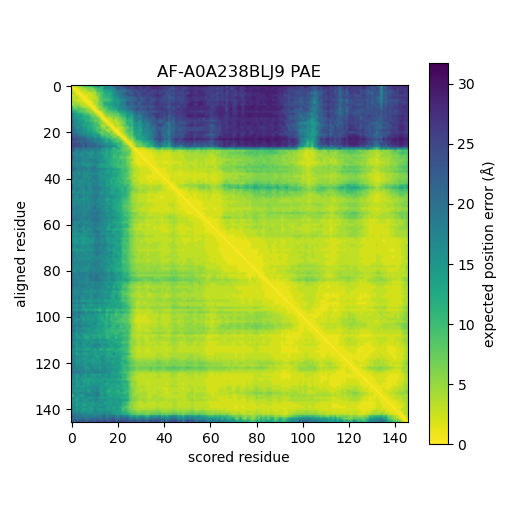A . THR A 1 77 ? -11.607 -13.203 2.781 1.00 94.81 77 THR A CA 1
ATOM 635 C C . THR A 1 77 ? -11.001 -13.114 4.177 1.00 94.81 77 THR A C 1
ATOM 637 O O . THR A 1 77 ? -11.441 -13.847 5.062 1.00 94.81 77 THR A O 1
ATOM 640 N N . ILE A 1 78 ? -10.033 -12.216 4.394 1.00 93.12 78 ILE A N 1
ATOM 641 C CA . ILE A 1 78 ? -9.435 -11.985 5.717 1.00 93.12 78 ILE A CA 1
ATOM 642 C C . ILE A 1 78 ? -10.522 -11.611 6.729 1.00 93.12 78 ILE A C 1
ATOM 644 O O . ILE A 1 78 ? -10.538 -12.174 7.824 1.00 93.12 78 ILE A O 1
ATOM 648 N N . TRP A 1 79 ? -11.456 -10.729 6.354 1.00 89.56 79 TRP A N 1
ATOM 649 C CA . TRP A 1 79 ? -12.597 -10.379 7.201 1.00 89.56 79 TRP A CA 1
ATOM 650 C C . TRP A 1 79 ? -13.556 -11.549 7.408 1.00 89.56 79 TRP A C 1
ATOM 652 O O . TRP A 1 79 ? -13.811 -11.931 8.544 1.00 89.56 79 TRP A O 1
ATOM 662 N N . LYS A 1 80 ? -14.066 -12.157 6.331 1.00 91.38 80 LYS A N 1
ATOM 663 C CA . LYS A 1 80 ? -15.105 -13.201 6.410 1.00 91.38 80 LYS A CA 1
ATOM 664 C C . LYS A 1 80 ? -14.655 -14.449 7.157 1.00 91.38 80 LYS A C 1
ATOM 666 O O . LYS A 1 80 ? -15.475 -15.118 7.777 1.00 91.38 80 LYS A O 1
ATOM 671 N N . LYS A 1 81 ? -13.366 -14.781 7.074 1.00 94.56 81 LYS A N 1
ATOM 672 C CA . LYS A 1 81 ? -12.789 -15.956 7.733 1.00 94.56 81 LYS A CA 1
ATOM 673 C C . LYS A 1 81 ? -12.076 -15.627 9.044 1.00 94.56 81 LYS A C 1
ATOM 675 O O . LYS A 1 81 ? -11.486 -16.533 9.620 1.00 94.56 81 LYS A O 1
ATOM 680 N N . ASN A 1 82 ? -12.113 -14.371 9.501 1.00 92.25 82 ASN A N 1
ATOM 681 C CA . ASN A 1 82 ? -11.417 -13.914 10.707 1.00 92.25 82 ASN A CA 1
ATOM 682 C C . ASN A 1 82 ? -9.939 -14.350 10.739 1.00 92.25 82 ASN A C 1
ATOM 684 O O . ASN A 1 82 ? -9.446 -14.837 11.754 1.00 92.25 82 ASN A O 1
ATOM 688 N N . LEU A 1 83 ? -9.228 -14.203 9.610 1.00 95.38 83 LEU A N 1
ATOM 689 C CA . LEU A 1 83 ? -7.836 -14.672 9.487 1.00 95.38 83 LEU A CA 1
ATOM 690 C C . LEU A 1 83 ? -6.852 -13.850 10.328 1.00 95.38 83 LEU A C 1
ATOM 692 O O . LEU A 1 83 ? -5.738 -14.301 10.583 1.00 95.38 83 LEU A O 1
ATOM 696 N N . ILE A 1 84 ? -7.257 -12.652 10.749 1.00 92.94 84 ILE A N 1
ATOM 697 C CA . ILE A 1 84 ? -6.535 -11.831 11.718 1.00 92.94 84 ILE A CA 1
ATOM 698 C C . ILE A 1 84 ? -7.504 -11.407 12.823 1.00 92.94 84 ILE A C 1
ATOM 700 O O . ILE A 1 84 ? -8.681 -11.149 12.558 1.00 92.94 84 ILE A O 1
ATOM 704 N N . ASN A 1 85 ? -7.013 -11.362 14.061 1.00 93.31 85 ASN A N 1
ATOM 705 C CA . ASN A 1 85 ? -7.841 -11.046 15.221 1.00 93.31 85 ASN A CA 1
ATOM 706 C C . ASN A 1 85 ? -8.194 -9.546 15.296 1.00 93.31 85 ASN A C 1
ATOM 708 O O . ASN A 1 85 ? -7.628 -8.702 14.594 1.00 93.31 85 ASN A O 1
ATOM 712 N N . GLU A 1 86 ? -9.151 -9.213 16.160 1.00 91.00 86 GLU A N 1
ATOM 713 C CA . GLU A 1 86 ? -9.647 -7.840 16.310 1.00 91.00 86 GLU A CA 1
ATOM 714 C C . GLU A 1 86 ? -8.582 -6.875 16.841 1.00 91.00 86 GLU A C 1
ATOM 716 O O . GLU A 1 86 ? -8.522 -5.729 16.396 1.00 91.00 86 GLU A O 1
ATOM 721 N N . ASP A 1 87 ? -7.691 -7.342 17.718 1.00 94.25 87 ASP A N 1
ATOM 722 C CA . ASP A 1 87 ? -6.591 -6.531 18.247 1.00 94.25 87 ASP A CA 1
ATOM 723 C C . ASP A 1 87 ? -5.604 -6.112 17.152 1.00 94.25 87 ASP A C 1
ATOM 725 O O . ASP A 1 87 ? -5.130 -4.974 17.134 1.00 94.25 87 ASP A O 1
ATOM 729 N N . VAL A 1 88 ? -5.304 -7.012 16.211 1.00 94.25 88 VAL A N 1
ATOM 730 C CA . VAL A 1 88 ? -4.475 -6.708 15.041 1.00 94.25 88 VAL A CA 1
ATOM 731 C C . VAL A 1 88 ? -5.195 -5.713 14.140 1.00 94.25 88 VAL A C 1
ATOM 733 O O . VAL A 1 88 ? -4.575 -4.735 13.734 1.00 94.25 88 VAL A O 1
ATOM 736 N N . TRP A 1 89 ? -6.495 -5.887 13.880 1.00 91.75 89 TRP A N 1
ATOM 737 C CA . TRP A 1 89 ? -7.271 -4.907 13.110 1.00 91.75 89 TRP A CA 1
ATOM 738 C C . TRP A 1 89 ? -7.261 -3.520 13.744 1.00 91.75 89 TRP A C 1
ATOM 74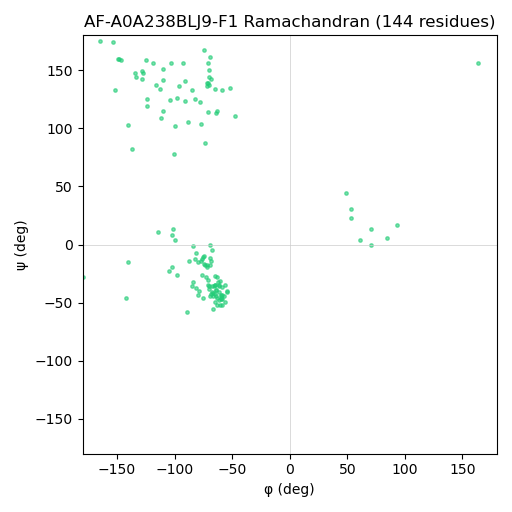0 O O . TRP A 1 89 ? -7.063 -2.532 13.039 1.00 91.75 89 TRP A O 1
ATOM 750 N N . LYS A 1 90 ? -7.426 -3.446 15.066 1.00 92.94 90 LYS A N 1
ATOM 751 C CA . LYS A 1 90 ? -7.375 -2.187 15.808 1.00 92.94 90 LYS A CA 1
ATOM 752 C C . LYS A 1 90 ? -6.027 -1.493 15.622 1.00 92.94 90 LYS A C 1
ATOM 754 O O . LYS A 1 90 ? -6.003 -0.318 15.277 1.00 92.94 90 LYS A O 1
ATOM 759 N N . ARG A 1 91 ? -4.920 -2.231 15.758 1.00 95.31 91 ARG A N 1
ATOM 760 C CA . ARG A 1 91 ? -3.567 -1.698 15.515 1.00 95.31 91 ARG A CA 1
ATOM 761 C C . ARG A 1 91 ? -3.391 -1.238 14.069 1.00 95.31 91 ARG A C 1
ATOM 763 O O . ARG A 1 91 ? -2.938 -0.130 13.839 1.00 95.31 91 ARG A O 1
ATOM 770 N N . LEU A 1 92 ? -3.797 -2.058 13.099 1.00 95.38 92 LEU A N 1
ATOM 771 C CA . LEU A 1 92 ? -3.689 -1.723 11.677 1.00 95.38 92 LEU A CA 1
ATOM 772 C C . LEU A 1 92 ? -4.527 -0.505 11.282 1.00 95.38 92 LEU A C 1
ATOM 774 O O . LEU A 1 92 ? -4.156 0.168 10.327 1.00 95.38 92 LEU A O 1
ATOM 778 N N . SER A 1 93 ? -5.635 -0.229 11.977 1.00 94.31 93 SER A N 1
ATOM 779 C CA . SER A 1 93 ? -6.546 0.881 11.664 1.00 94.31 93 SER A CA 1
ATOM 780 C C . SER A 1 93 ? -6.025 2.265 12.062 1.00 94.31 93 SER A C 1
ATOM 782 O O . SER A 1 93 ? -6.595 3.274 11.642 1.00 94.31 93 SER A O 1
ATOM 784 N N . GLU A 1 94 ? -4.941 2.323 12.836 1.00 96.00 94 GLU A N 1
ATOM 785 C CA . GLU A 1 94 ? -4.344 3.562 13.325 1.00 96.00 94 GLU A CA 1
ATOM 786 C C . GLU A 1 94 ? -2.928 3.738 12.744 1.00 96.00 94 GLU A C 1
ATOM 788 O O . GLU A 1 94 ? -2.155 2.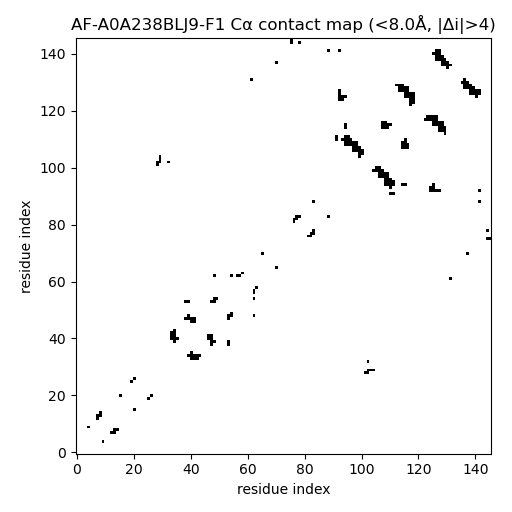778 12.682 1.00 96.00 94 GLU A O 1
ATOM 793 N N . PRO A 1 95 ? -2.556 4.951 12.296 1.00 97.25 95 PRO A N 1
ATOM 794 C CA . PRO A 1 95 ? -1.191 5.220 11.870 1.00 97.25 95 PRO A CA 1
ATOM 795 C C . PRO A 1 95 ? -0.236 5.220 13.068 1.00 97.25 95 PRO A C 1
ATOM 797 O O . PRO A 1 95 ? -0.597 5.620 14.173 1.00 97.25 95 PRO A O 1
ATOM 800 N N . VAL A 1 96 ? 1.020 4.845 12.824 1.00 97.69 96 VAL A N 1
ATOM 801 C CA . VAL A 1 96 ? 2.082 4.883 13.841 1.00 97.69 96 VAL A CA 1
ATOM 802 C C . VAL A 1 96 ? 2.656 6.292 13.968 1.00 97.69 96 VAL A C 1
ATOM 804 O O . VAL A 1 96 ? 2.978 6.738 15.066 1.00 97.69 96 VAL A O 1
ATOM 807 N N . GLU A 1 97 ? 2.780 7.011 12.850 1.00 95.88 97 GLU A N 1
ATOM 808 C CA . GLU A 1 97 ? 3.320 8.367 12.840 1.00 95.88 97 GLU A CA 1
ATOM 809 C C . GLU A 1 97 ? 2.730 9.240 11.730 1.00 95.88 97 GLU A C 1
ATOM 811 O O . GLU A 1 97 ? 2.225 8.746 10.721 1.00 95.88 97 GLU A O 1
ATOM 816 N N . TYR A 1 98 ? 2.849 10.558 11.917 1.00 96.25 98 TYR A N 1
ATOM 817 C CA . TYR A 1 98 ? 2.706 11.564 10.867 1.00 96.25 98 TYR A CA 1
ATOM 818 C C . TYR A 1 98 ? 4.073 12.198 10.619 1.00 96.25 98 TYR A C 1
ATOM 820 O O . TYR A 1 98 ? 4.588 12.931 11.467 1.00 96.25 98 TYR A O 1
ATOM 828 N N . GLY A 1 99 ? 4.685 11.900 9.477 1.00 92.62 99 GLY A N 1
ATOM 829 C CA . GLY A 1 99 ? 6.100 12.180 9.256 1.00 92.62 99 GLY A CA 1
ATOM 830 C C . GLY A 1 99 ? 6.414 12.530 7.813 1.00 92.62 99 GLY A C 1
ATOM 831 O O . GLY A 1 99 ? 5.653 12.224 6.902 1.00 92.62 99 GLY A O 1
ATOM 832 N N . ARG A 1 100 ? 7.550 13.202 7.604 1.00 88.12 100 ARG A N 1
ATOM 833 C CA . ARG A 1 100 ? 8.098 13.412 6.262 1.00 88.12 100 ARG A CA 1
ATOM 834 C C . ARG A 1 100 ? 9.041 12.268 5.931 1.00 88.12 100 ARG A C 1
ATOM 836 O O . ARG A 1 100 ? 10.013 12.036 6.650 1.00 88.12 100 ARG A O 1
ATOM 843 N N . ASP A 1 101 ? 8.776 11.592 4.828 1.00 85.12 101 ASP A N 1
ATOM 844 C CA . ASP A 1 101 ? 9.648 10.554 4.321 1.00 85.12 101 ASP A CA 1
ATOM 845 C C . ASP A 1 101 ? 10.934 11.145 3.732 1.00 85.12 101 ASP A C 1
ATOM 847 O O . ASP A 1 101 ? 10.905 12.134 3.002 1.00 85.12 101 ASP A O 1
ATOM 851 N N . ARG A 1 102 ? 12.085 10.542 4.040 1.00 86.25 102 ARG A N 1
ATOM 852 C CA . ARG A 1 102 ? 13.385 11.059 3.579 1.00 86.25 102 ARG A CA 1
ATOM 853 C C . ARG A 1 102 ? 13.654 10.766 2.107 1.00 86.25 102 ARG A C 1
ATOM 855 O O . ARG A 1 102 ? 14.428 11.491 1.492 1.00 86.25 102 ARG A O 1
ATOM 862 N N . VAL A 1 103 ? 13.059 9.704 1.566 1.00 85.25 103 VAL A N 1
ATOM 863 C CA . VAL A 1 103 ? 13.311 9.258 0.195 1.00 85.25 103 VAL A CA 1
ATOM 864 C C . VAL A 1 103 ? 12.344 9.944 -0.758 1.00 85.25 103 VAL A C 1
ATOM 866 O O . VAL A 1 103 ? 12.775 10.653 -1.654 1.00 85.25 103 VAL A O 1
ATOM 869 N N . SER A 1 104 ? 11.041 9.784 -0.545 1.00 80.81 104 SER A N 1
ATOM 870 C CA . SER A 1 104 ? 9.978 10.364 -1.373 1.00 80.81 104 SER A CA 1
ATOM 871 C C . SER A 1 104 ? 9.694 11.836 -1.081 1.00 80.81 104 SER A C 1
ATOM 873 O O . SER A 1 104 ? 9.041 12.494 -1.885 1.00 80.81 104 SER A O 1
ATOM 875 N N . CYS A 1 105 ? 10.168 12.367 0.053 1.00 82.12 105 CYS A N 1
ATOM 876 C CA . CYS A 1 105 ? 9.868 13.720 0.538 1.00 82.12 105 CYS A CA 1
ATOM 877 C C . CYS A 1 105 ? 8.380 13.989 0.824 1.00 82.12 105 CYS A C 1
ATOM 879 O O . CYS A 1 105 ? 8.044 15.118 1.199 1.00 82.12 105 CYS A O 1
ATOM 881 N N . ILE A 1 106 ? 7.521 12.972 0.691 1.00 82.44 106 ILE A N 1
ATOM 882 C CA . ILE A 1 106 ? 6.088 13.028 0.974 1.00 82.44 106 ILE A CA 1
ATOM 883 C C . ILE A 1 106 ? 5.893 13.096 2.486 1.00 82.44 106 ILE A C 1
ATOM 885 O O . ILE A 1 106 ? 6.606 12.445 3.250 1.00 82.44 106 ILE A O 1
ATOM 889 N N . LYS A 1 107 ? 4.946 13.926 2.920 1.00 88.38 107 LYS A N 1
ATOM 890 C CA . LYS A 1 107 ? 4.536 14.021 4.317 1.00 88.38 107 LYS A CA 1
ATOM 891 C C . LYS A 1 107 ? 3.137 13.448 4.463 1.00 88.38 107 LYS A C 1
ATOM 893 O O . LYS A 1 107 ? 2.193 14.012 3.911 1.00 88.38 107 LYS A O 1
ATOM 898 N N . ASP A 1 108 ? 3.016 12.353 5.193 1.00 92.06 108 ASP A N 1
ATOM 899 C CA . ASP A 1 108 ? 1.767 11.621 5.357 1.00 92.06 108 ASP A CA 1
ATOM 900 C C . ASP A 1 108 ? 1.718 10.837 6.675 1.00 92.06 108 ASP A C 1
ATOM 902 O O . ASP A 1 108 ? 2.662 10.833 7.473 1.00 92.06 108 ASP A O 1
ATOM 906 N N . TYR A 1 109 ? 0.554 10.241 6.940 1.00 96.88 109 TYR A N 1
ATOM 907 C CA . TYR A 1 109 ? 0.379 9.288 8.026 1.00 96.88 109 TYR A CA 1
ATOM 908 C C . TYR A 1 109 ? 0.792 7.899 7.539 1.00 96.88 109 TYR A C 1
ATOM 910 O O . TYR A 1 109 ? 0.363 7.468 6.466 1.00 96.88 109 TYR A O 1
ATOM 918 N N . ARG A 1 110 ? 1.591 7.177 8.326 1.00 95.75 110 ARG A N 1
ATOM 919 C CA . ARG A 1 110 ? 2.137 5.868 7.939 1.00 95.75 110 ARG A CA 1
ATOM 920 C C . ARG A 1 110 ? 2.331 4.939 9.130 1.00 95.75 110 ARG A C 1
ATOM 922 O O . ARG A 1 110 ? 2.413 5.374 10.278 1.00 95.75 110 ARG A O 1
ATOM 929 N N . GLY A 1 111 ? 2.403 3.643 8.851 1.00 96.06 111 GLY A N 1
ATOM 930 C CA . GLY A 1 111 ? 2.557 2.604 9.866 1.00 96.06 111 GLY A CA 1
ATOM 931 C C . GLY A 1 111 ? 2.215 1.227 9.316 1.00 96.06 111 GLY A C 1
ATOM 932 O O . GLY A 1 111 ? 1.497 1.116 8.334 1.00 96.06 111 GLY A O 1
ATOM 933 N N . HIS A 1 112 ? 2.747 0.165 9.919 1.00 96.00 112 HIS A N 1
ATOM 934 C CA . HIS A 1 112 ? 2.351 -1.221 9.615 1.00 96.00 112 HIS A CA 1
ATOM 935 C C . HIS A 1 112 ? 2.398 -1.645 8.127 1.00 96.00 112 HIS A C 1
ATOM 937 O O . HIS A 1 112 ? 1.721 -2.592 7.739 1.00 96.00 112 HIS A O 1
ATOM 943 N N . GLY A 1 113 ? 3.194 -0.963 7.296 1.00 94.38 113 GLY A N 1
ATOM 944 C CA . GLY A 1 113 ? 3.260 -1.202 5.849 1.00 94.38 113 GLY A CA 1
ATOM 945 C C . GLY A 1 113 ? 2.199 -0.469 5.019 1.00 94.38 113 GLY A C 1
ATOM 946 O O . GLY A 1 113 ? 2.144 -0.675 3.815 1.00 94.38 113 GLY A O 1
ATOM 947 N N . PHE A 1 114 ? 1.385 0.398 5.623 1.00 96.38 114 PHE A N 1
ATOM 948 C CA . PHE A 1 114 ? 0.355 1.186 4.949 1.00 96.38 114 PHE A CA 1
ATOM 949 C C . PHE A 1 114 ? 0.599 2.691 5.084 1.00 96.38 114 PHE A C 1
ATOM 951 O O . PHE A 1 114 ? 1.222 3.180 6.033 1.00 96.38 114 PHE A O 1
ATOM 958 N N . HIS A 1 115 ? 0.039 3.421 4.126 1.00 95.88 115 HIS A N 1
ATOM 959 C CA . HIS A 1 115 ? -0.224 4.849 4.224 1.00 95.88 115 HIS A CA 1
ATOM 960 C C . HIS A 1 115 ? -1.645 5.063 4.743 1.00 95.88 115 HIS A C 1
ATOM 962 O O . HIS A 1 115 ? -2.514 4.208 4.572 1.00 95.88 115 HIS A O 1
ATOM 968 N N . TYR A 1 116 ? -1.900 6.217 5.347 1.00 97.12 116 TYR A N 1
ATOM 969 C CA . TYR A 1 116 ? -3.189 6.535 5.943 1.00 97.12 116 TYR A CA 1
ATOM 970 C C . TYR A 1 116 ? -3.638 7.933 5.539 1.00 97.12 116 TYR A C 1
ATOM 972 O O . TYR A 1 116 ? -2.843 8.870 5.454 1.00 97.12 116 TYR A O 1
ATOM 980 N N . VAL A 1 117 ? -4.944 8.085 5.340 1.00 95.19 117 VAL A N 1
ATOM 981 C CA . VAL A 1 117 ? -5.587 9.397 5.202 1.00 95.19 117 VAL A CA 1
ATOM 982 C C . VAL A 1 117 ? -6.756 9.496 6.173 1.00 95.19 117 VAL A C 1
ATOM 984 O O . VAL A 1 117 ? -7.392 8.472 6.447 1.00 95.19 117 VAL A O 1
ATOM 987 N N . PRO A 1 118 ? -7.060 10.696 6.702 1.00 95.50 118 PRO A N 1
ATOM 988 C CA . PRO A 1 118 ? -8.252 10.899 7.510 1.00 95.50 118 PRO A CA 1
ATOM 989 C C . PRO A 1 118 ? -9.492 10.381 6.787 1.00 95.50 118 PRO A C 1
ATOM 991 O O . PRO A 1 118 ? -9.687 10.619 5.593 1.00 95.50 118 PRO A O 1
ATOM 994 N N . HIS A 1 119 ? -10.330 9.652 7.510 1.00 95.44 119 HIS A N 1
ATOM 995 C CA . HIS A 1 119 ? -11.541 9.092 6.948 1.00 95.44 119 HIS A CA 1
ATOM 996 C C . HIS A 1 119 ? -12.493 10.231 6.542 1.00 95.44 119 HIS A C 1
ATOM 998 O O . HIS A 1 119 ? -12.773 11.113 7.353 1.00 95.44 119 HIS A O 1
ATOM 1004 N N . PRO A 1 120 ? -13.090 10.196 5.336 1.00 91.81 120 PRO A N 1
ATOM 1005 C CA . PRO A 1 120 ? -13.888 11.314 4.811 1.00 91.81 120 PRO A CA 1
ATOM 1006 C C . PRO A 1 120 ? -15.206 11.595 5.558 1.00 91.81 120 PRO A C 1
ATOM 1008 O O . PRO A 1 120 ? -15.914 12.535 5.221 1.00 91.81 120 PRO A O 1
ATOM 1011 N N . ILE A 1 121 ? -15.578 10.763 6.537 1.00 93.06 121 ILE A N 1
ATOM 1012 C CA . ILE A 1 121 ? -16.911 10.776 7.171 1.00 93.06 121 ILE A CA 1
ATOM 1013 C C . ILE A 1 121 ? -16.782 10.493 8.672 1.00 93.06 121 ILE A C 1
ATOM 1015 O O . ILE A 1 121 ? -17.375 11.188 9.494 1.00 93.06 121 ILE A O 1
ATOM 1019 N N . ARG A 1 122 ? -15.991 9.481 9.057 1.00 93.75 122 ARG A N 1
ATOM 1020 C CA . ARG A 1 122 ? -15.766 9.118 10.461 1.00 93.75 122 ARG A CA 1
ATOM 1021 C C . ARG A 1 122 ? -14.690 10.016 11.078 1.00 93.75 122 ARG A C 1
ATOM 1023 O O . ARG A 1 122 ? -13.580 10.108 10.565 1.00 93.75 122 ARG A O 1
ATOM 1030 N N . ARG A 1 123 ? -15.009 10.672 12.197 1.00 93.69 123 ARG A N 1
ATOM 1031 C CA . ARG A 1 123 ? -14.041 11.493 12.945 1.00 93.69 123 ARG A CA 1
ATOM 1032 C C . ARG A 1 123 ? -12.996 10.608 13.623 1.00 93.69 123 ARG A C 1
ATOM 1034 O O . ARG A 1 123 ? -13.342 9.539 14.112 1.00 93.69 123 ARG A O 1
ATOM 1041 N N . ASN A 1 124 ? -11.752 11.092 13.692 1.00 92.06 124 ASN A N 1
ATOM 1042 C CA . ASN A 1 124 ? -10.615 10.408 14.329 1.00 92.06 124 ASN A CA 1
ATOM 1043 C C . ASN A 1 124 ? -10.389 8.972 13.826 1.00 92.06 124 ASN A C 1
ATOM 1045 O O . ASN A 1 124 ? -9.936 8.109 14.569 1.00 92.06 124 ASN A O 1
ATOM 1049 N N . ALA A 1 125 ? -10.728 8.725 12.566 1.00 95.00 125 ALA A N 1
ATOM 1050 C CA . ALA A 1 125 ? -10.580 7.444 11.900 1.00 95.00 125 ALA A CA 1
ATOM 1051 C C . ALA A 1 125 ? -9.755 7.634 10.628 1.00 95.00 125 ALA A C 1
ATOM 1053 O O . ALA A 1 125 ? -9.702 8.738 10.080 1.00 95.00 125 ALA A O 1
ATOM 1054 N N . TYR A 1 126 ? -9.156 6.551 10.140 1.00 96.31 126 TYR A N 1
ATOM 1055 C CA . TYR A 1 126 ? -8.315 6.573 8.951 1.00 96.31 126 TYR A CA 1
ATOM 1056 C C . TYR A 1 126 ? -8.740 5.501 7.953 1.00 96.31 126 TYR A C 1
ATOM 1058 O O . TYR A 1 126 ? -9.235 4.436 8.321 1.00 96.31 126 TYR A O 1
ATOM 1066 N N . VAL A 1 127 ? -8.536 5.804 6.676 1.00 95.94 127 VAL A N 1
ATOM 1067 C CA . VAL A 1 127 ? -8.565 4.827 5.587 1.00 95.94 127 VAL A CA 1
ATOM 1068 C C . VAL A 1 127 ? -7.126 4.402 5.321 1.00 95.94 127 VAL A C 1
ATOM 1070 O O . VAL A 1 127 ? -6.236 5.253 5.294 1.00 95.94 127 VAL A O 1
ATOM 1073 N N . MET A 1 128 ? -6.903 3.102 5.132 1.00 95.94 128 MET A N 1
ATOM 1074 C CA . MET A 1 128 ? -5.586 2.540 4.835 1.00 95.94 128 MET A CA 1
ATOM 1075 C C . MET A 1 128 ? -5.376 2.477 3.323 1.00 95.94 128 MET A C 1
ATOM 1077 O O . MET A 1 128 ? -6.292 2.124 2.576 1.00 95.94 128 MET A O 1
ATOM 1081 N N . LEU A 1 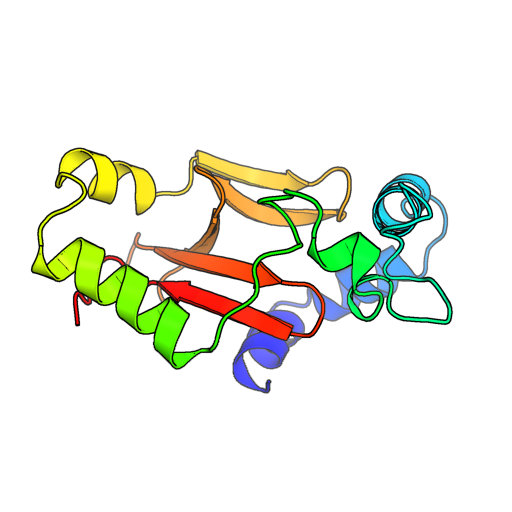129 ? -4.163 2.782 2.872 1.00 95.44 129 LEU A N 1
ATOM 1082 C CA . LEU A 1 129 ? -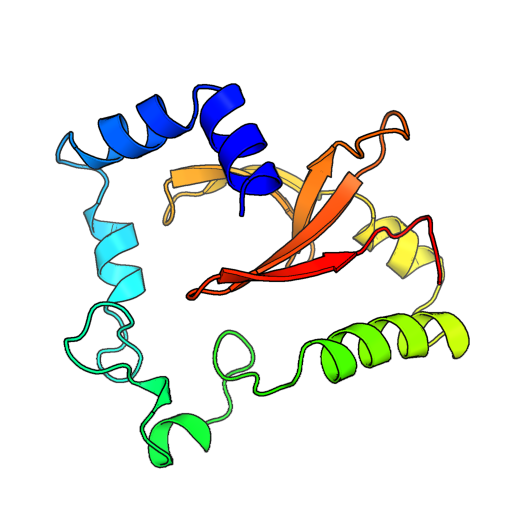3.784 2.790 1.466 1.00 95.44 129 LEU A CA 1
ATOM 1083 C C . LEU A 1 129 ? -2.450 2.084 1.249 1.00 95.44 129 LEU A C 1
ATOM 1085 O O . LEU A 1 129 ? -1.540 2.174 2.072 1.00 95.44 129 LEU A O 1
ATOM 1089 N N . HIS A 1 130 ? -2.315 1.451 0.089 1.00 95.12 130 HIS A N 1
ATOM 1090 C CA . HIS A 1 130 ? -1.034 0.959 -0.403 1.00 95.12 130 HIS A CA 1
ATOM 1091 C C . HIS A 1 130 ? -0.898 1.283 -1.902 1.00 95.12 130 HIS A C 1
ATOM 1093 O O . HIS A 1 130 ? -1.204 0.439 -2.753 1.00 95.12 130 HIS A O 1
ATOM 1099 N N . PRO A 1 131 ? -0.496 2.519 -2.252 1.00 91.44 131 PRO A N 1
ATOM 1100 C CA . PRO A 1 131 ? -0.323 2.921 -3.640 1.00 91.44 131 PRO A CA 1
ATOM 1101 C C . PRO A 1 131 ? 0.899 2.236 -4.264 1.00 91.44 131 PRO A C 1
ATOM 1103 O O . PRO A 1 131 ? 1.955 2.122 -3.648 1.00 91.44 131 PRO A O 1
ATOM 1106 N N . GLY A 1 132 ? 0.753 1.798 -5.511 1.00 89.25 132 GLY A N 1
ATOM 1107 C CA . GLY A 1 132 ? 1.819 1.225 -6.326 1.00 89.25 132 GLY A CA 1
ATOM 1108 C C . GLY A 1 132 ? 2.215 2.147 -7.478 1.00 89.25 132 GLY A C 1
ATOM 1109 O O . GLY A 1 132 ? 1.400 2.907 -8.019 1.00 89.25 132 GLY A O 1
ATOM 1110 N N . HIS A 1 133 ? 3.475 2.055 -7.901 1.00 86.50 133 HIS A N 1
ATOM 1111 C CA . HIS A 1 133 ? 3.937 2.731 -9.110 1.00 86.50 133 HIS A CA 1
ATOM 1112 C C . HIS A 1 133 ? 3.120 2.247 -10.325 1.00 86.50 133 HIS A C 1
ATOM 1114 O O . HIS A 1 133 ? 2.896 1.054 -10.495 1.00 86.50 133 HIS A O 1
ATOM 1120 N N . GLY A 1 134 ? 2.640 3.167 -11.168 1.00 84.88 134 GLY A N 1
ATOM 1121 C CA . GLY A 1 134 ? 1.704 2.831 -12.254 1.00 84.88 134 GLY A CA 1
ATOM 1122 C C . GLY A 1 134 ? 0.216 2.970 -11.899 1.00 84.88 134 GLY A C 1
ATOM 1123 O O . GLY A 1 134 ? -0.631 2.481 -12.641 1.00 84.88 134 GLY A O 1
ATOM 1124 N N . LYS A 1 135 ? -0.114 3.687 -10.811 1.00 87.19 135 LYS A N 1
ATOM 1125 C CA . LYS A 1 135 ? -1.485 4.068 -10.388 1.00 87.19 135 LYS A CA 1
ATOM 1126 C C . LYS A 1 135 ? -2.357 2.924 -9.862 1.00 87.19 135 LYS A C 1
ATOM 1128 O O . LYS A 1 135 ? -3.563 3.101 -9.696 1.00 87.19 135 LYS A O 1
ATOM 1133 N N . GLN A 1 136 ? -1.764 1.773 -9.576 1.00 90.69 136 GLN A N 1
ATOM 1134 C CA . GLN A 1 136 ? -2.430 0.720 -8.819 1.00 90.69 136 GLN A CA 1
ATOM 1135 C C . GLN A 1 136 ? -2.607 1.200 -7.378 1.00 90.69 136 GLN A C 1
ATOM 1137 O O . GLN A 1 136 ? -1.740 1.894 -6.848 1.00 90.69 136 GLN A O 1
ATOM 1142 N N . ASN A 1 137 ? -3.730 0.877 -6.745 1.00 92.38 137 ASN A N 1
ATOM 1143 C CA . ASN A 1 137 ? -3.957 1.285 -5.366 1.00 92.38 137 ASN A CA 1
ATOM 1144 C C . ASN A 1 137 ? -4.875 0.300 -4.651 1.00 92.38 137 ASN A C 1
ATOM 1146 O O . ASN A 1 137 ? -5.930 -0.062 -5.175 1.00 92.38 137 ASN A O 1
ATOM 1150 N N . LEU A 1 138 ? -4.473 -0.094 -3.449 1.00 93.62 138 LEU A N 1
ATOM 1151 C CA . LEU A 1 138 ? -5.321 -0.783 -2.490 1.00 93.62 138 LEU A CA 1
ATOM 1152 C C . LEU A 1 138 ? -5.846 0.246 -1.499 1.00 93.62 138 LEU A C 1
ATOM 1154 O O . LEU A 1 138 ? -5.052 0.960 -0.896 1.00 93.62 138 LEU A O 1
ATOM 1158 N N . ILE A 1 139 ? -7.163 0.308 -1.331 1.00 94.50 139 ILE A N 1
ATOM 1159 C CA . ILE A 1 139 ? -7.814 1.174 -0.350 1.00 94.50 139 ILE A CA 1
ATOM 1160 C C . ILE A 1 139 ? -8.671 0.283 0.538 1.00 94.50 139 ILE A C 1
ATOM 1162 O O . ILE A 1 139 ? -9.497 -0.479 0.034 1.00 94.50 139 ILE A O 1
ATOM 1166 N N . ILE A 1 140 ? -8.459 0.369 1.846 1.00 94.19 140 ILE A N 1
ATOM 1167 C CA . ILE A 1 140 ? -9.168 -0.428 2.843 1.00 94.19 140 ILE A CA 1
ATOM 1168 C C . ILE A 1 140 ? -9.816 0.538 3.831 1.00 94.19 140 ILE A C 1
ATOM 1170 O O . ILE A 1 140 ? -9.127 1.300 4.509 1.00 94.19 140 ILE A O 1
ATOM 1174 N N . ASP A 1 141 ? -11.144 0.492 3.917 1.00 93.06 141 ASP A N 1
ATOM 1175 C CA . ASP A 1 141 ? -11.884 1.063 5.041 1.00 93.06 141 ASP A CA 1
ATOM 1176 C C . ASP A 1 141 ? -11.997 -0.025 6.123 1.00 93.06 141 ASP A C 1
ATOM 1178 O O . ASP A 1 141 ? -12.774 -0.968 5.950 1.00 93.06 141 ASP A O 1
ATOM 1182 N N . PRO A 1 142 ? -11.235 0.060 7.230 1.00 89.81 142 PRO A N 1
ATOM 1183 C CA . PRO A 1 142 ? -11.240 -0.980 8.257 1.00 89.81 142 PRO A CA 1
ATOM 1184 C C . PRO A 1 142 ? -12.565 -1.048 9.038 1.00 89.81 142 PRO A C 1
ATOM 1186 O O . PRO A 1 142 ? -12.799 -2.015 9.766 1.00 89.81 142 PRO A O 1
ATOM 1189 N N . PHE A 1 143 ? -13.447 -0.053 8.886 1.00 86.06 143 PHE A N 1
ATOM 1190 C CA . PHE A 1 143 ? -14.730 0.034 9.587 1.00 86.06 143 PHE A CA 1
ATOM 1191 C C . PHE A 1 143 ? -15.904 -0.476 8.747 1.00 86.06 143 PHE A C 1
ATOM 1193 O O . PHE A 1 143 ? -16.908 -0.919 9.303 1.00 86.06 143 PHE A O 1
ATOM 1200 N N . SER A 1 144 ? -15.791 -0.431 7.419 1.00 80.81 144 SER A N 1
ATOM 1201 C CA . SER A 1 144 ? -16.809 -0.947 6.497 1.00 80.81 144 SER A CA 1
ATOM 1202 C C . SER A 1 144 ? -16.378 -2.321 5.976 1.00 80.81 144 SER A C 1
ATOM 1204 O O . SER A 1 144 ? -15.869 -2.450 4.865 1.00 80.81 144 SER A O 1
ATOM 1206 N N . LYS A 1 145 ? -16.557 -3.354 6.810 1.00 68.19 145 LYS A N 1
ATOM 1207 C CA . LYS A 1 145 ? -16.222 -4.756 6.497 1.00 68.19 145 LYS A CA 1
ATOM 1208 C C . LYS A 1 145 ? -17.242 -5.350 5.508 1.00 68.19 145 LYS A C 1
ATOM 1210 O O . LYS A 1 145 ? -18.243 -5.920 5.940 1.00 68.19 145 LYS A O 1
ATOM 1215 N N . VAL A 1 146 ? -17.011 -5.183 4.201 1.00 60.78 146 VAL A N 1
ATOM 1216 C CA . VAL A 1 146 ? -17.868 -5.707 3.105 1.00 60.78 146 VAL A CA 1
ATOM 1217 C C . VAL A 1 146 ? -17.373 -7.060 2.561 1.00 60.78 146 VAL A C 1
ATOM 1219 O O . VAL A 1 146 ? -16.146 -7.263 2.389 1.00 60.78 146 VAL A O 1
#

Secondary structure (DSSP, 8-state):
-HHHHHHHHTTSHHHHHHHHTTSTTTHHHHHHHHH-SGGG-TTSSS-GGGSHHHHHS--TTT-----HHHHHHHHHHHHHTT-S-HHHHHHHTS-SEEEE-TTT--EEEEETTEEEEE-SSSTT-EEEEEE-TTS-EEEE-SSS--

Solvent-accessible surface area (backbone atoms only — not comparable to full-atom values): 8863 Å² total; per-residue (Å²): 110,64,67,65,47,46,59,39,50,72,67,53,44,45,58,52,51,52,49,62,68,66,53,90,75,72,54,64,54,33,56,46,56,42,39,55,58,72,79,64,11,74,76,48,98,58,66,35,81,72,40,66,77,59,55,73,48,95,41,93,88,78,55,78,82,82,47,76,66,56,57,52,48,51,55,33,44,37,61,78,67,56,73,61,55,68,69,58,51,58,55,69,48,47,66,75,44,77,47,69,41,86,48,80,64,49,71,47,30,30,38,99,91,33,38,43,44,76,33,98,78,51,80,100,39,41,30,39,32,47,77,42,91,90,80,47,69,48,75,44,55,80,83,66,87,104

Foldseek 3Di:
DCVVVCVCVVVVVVCVLVVVVVDPDQQPQQQCVCCPPVLCRCPDPDHSLVDPVSLPDDDPQANDDDDPVRLVVVQLCCLVVVVDPPVVLVVVFAFPDQQQDSRSRDTFGHDPQWTWDQDPPDPPTTWTWDAHPPGDIDIHDSVPND

Sequence (146 aa):
MLEFIYHFVGSGQVFEFTWHCSISWFFREFHKSLRYPLWLSVISREMPYNNPEVREMENVAVLGIGTARGLANVISTIWKKNLINEDVWKRLSEPVEYGRDRVSCIKDYRGHGFHYVPHPIRRNAYVMLHPGHGKQNLIIDPFSKV

Radius of gyration: 17.34 Å; Cα contacts (8 Å, |Δi|>4): 145; chains: 1; bounding box: 37×39×39 Å

pLDDT: mean 82.27, std 19.45, range [27.52, 97.69]